Protein AF-A0A351NZY5-F1 (afdb_monomer_lite)

pLDDT: mean 89.0, std 8.91, range [54.69, 97.5]

Foldseek 3Di:
DQPDPVSPQAQPLWADDPDALCVVVVDPDDDDDAPPQVLSRQLRVQNVVVCNVCGVNRDGVVSSLVSLCVQQNDQLSVLCVVCVCSRHPDGLVRDDPVNLVVNLVSLVVQQVDPPVGDPSNNSVSVSSNVSSVVSVVVD

Secondary structure (DSSP, 8-state):
---STTTTT----S---S--GGGGGT-S-------S-HHHHHHHHHHHHHHHHHGGG--HHHHHHHHHHHHHHHHHHHHHHHHHHHHHTS-GGG--HHHHHHHHHHHHTTTS-TTTS-HHHHHHHHHHHHHHHHHHTT-

Structure (mmCIF, N/CA/C/O backbone):
data_AF-A0A351NZY5-F1
#
_entry.id   AF-A0A351NZY5-F1
#
loop_
_atom_site.group_PDB
_atom_site.id
_atom_site.type_symbol
_atom_site.label_atom_id
_atom_site.label_alt_id
_atom_site.label_comp_id
_atom_site.label_asym_id
_atom_site.label_entity_id
_atom_site.label_seq_id
_atom_site.pdbx_PDB_ins_code
_atom_site.Cartn_x
_atom_site.Cartn_y
_atom_site.Cartn_z
_atom_site.occupancy
_atom_site.B_iso_or_equiv
_atom_site.auth_seq_id
_atom_site.auth_comp_id
_atom_site.auth_asym_id
_atom_site.auth_atom_id
_atom_site.pdbx_PDB_model_num
ATOM 1 N N . MET A 1 1 ? 12.108 0.818 3.449 1.00 80.19 1 MET A N 1
ATOM 2 C CA . MET A 1 1 ? 12.778 1.026 4.749 1.00 80.19 1 MET A CA 1
ATOM 3 C C . MET A 1 1 ? 12.132 2.180 5.509 1.00 80.19 1 MET A C 1
ATOM 5 O O . MET A 1 1 ? 11.928 3.229 4.914 1.00 80.19 1 MET A O 1
ATOM 9 N N . ASN A 1 2 ? 11.785 1.997 6.786 1.00 80.06 2 ASN A N 1
ATOM 10 C CA . ASN A 1 2 ? 11.222 3.039 7.668 1.00 80.06 2 ASN A CA 1
ATOM 11 C C . ASN A 1 2 ? 11.674 2.904 9.143 1.00 80.06 2 ASN A C 1
ATOM 13 O O . ASN A 1 2 ? 10.998 3.361 10.060 1.00 80.06 2 ASN A O 1
ATOM 17 N N . ASP A 1 3 ? 12.810 2.254 9.366 1.00 72.56 3 ASP A N 1
ATOM 18 C CA . ASP A 1 3 ? 13.456 2.017 10.664 1.00 72.56 3 ASP A CA 1
ATOM 19 C C . ASP A 1 3 ? 14.315 3.205 11.144 1.00 72.56 3 ASP A C 1
ATOM 21 O O . ASP A 1 3 ? 14.456 3.421 12.348 1.00 72.56 3 ASP A O 1
ATOM 25 N N . SER A 1 4 ? 14.861 4.009 10.228 1.00 73.44 4 SER A N 1
ATOM 26 C CA . SER A 1 4 ? 15.684 5.173 10.568 1.00 73.44 4 SER A CA 1
ATOM 27 C C . SER A 1 4 ? 14.872 6.291 11.232 1.00 73.44 4 SER A C 1
ATOM 29 O O . SER A 1 4 ? 13.716 6.529 10.886 1.00 73.44 4 SER A O 1
ATOM 31 N N . VAL A 1 5 ? 15.498 7.046 12.143 1.00 70.06 5 VAL A N 1
ATOM 32 C CA . VAL A 1 5 ? 14.859 8.135 12.919 1.00 70.06 5 VAL A CA 1
ATOM 33 C C . VAL A 1 5 ? 14.141 9.166 12.032 1.00 70.06 5 VAL A C 1
ATOM 35 O O . VAL A 1 5 ? 13.133 9.739 12.430 1.00 70.06 5 VAL A O 1
ATOM 38 N N . TYR A 1 6 ? 14.621 9.380 10.805 1.00 65.69 6 TYR A N 1
ATOM 39 C CA . TYR A 1 6 ? 14.036 10.334 9.856 1.00 65.69 6 TYR A CA 1
ATOM 40 C C . TYR A 1 6 ? 12.830 9.788 9.079 1.00 65.69 6 TYR A C 1
ATOM 42 O O . TYR A 1 6 ? 12.044 10.575 8.546 1.00 65.69 6 TYR A O 1
ATOM 50 N N . LEU A 1 7 ? 12.703 8.462 8.987 1.00 71.69 7 LEU A N 1
ATOM 51 C CA . LEU A 1 7 ? 11.626 7.764 8.279 1.00 71.69 7 LEU A CA 1
ATOM 52 C C . LEU A 1 7 ? 10.588 7.165 9.237 1.00 71.69 7 LEU A C 1
ATOM 54 O O . LEU A 1 7 ? 9.495 6.800 8.799 1.00 71.69 7 LEU A O 1
ATOM 58 N N . GLN A 1 8 ? 10.911 7.095 10.531 1.00 72.25 8 GLN A N 1
ATOM 59 C CA . GLN A 1 8 ? 9.984 6.723 11.592 1.00 72.25 8 GLN A CA 1
ATOM 60 C C . GLN A 1 8 ? 8.741 7.624 11.565 1.00 72.25 8 GLN A C 1
ATOM 62 O O . GLN A 1 8 ? 8.817 8.836 11.355 1.00 72.25 8 GLN A O 1
ATOM 67 N N . GLY A 1 9 ? 7.572 7.010 11.748 1.00 77.94 9 GLY A N 1
ATOM 68 C CA . GLY A 1 9 ? 6.286 7.709 11.685 1.00 77.94 9 GLY A CA 1
ATOM 69 C C . GLY A 1 9 ? 5.742 7.948 10.277 1.00 77.94 9 GLY A C 1
ATOM 70 O O . GLY A 1 9 ? 4.720 8.612 10.153 1.00 77.94 9 GLY A O 1
ATOM 71 N N . LYS A 1 10 ? 6.370 7.399 9.229 1.00 87.31 10 LYS A N 1
ATOM 72 C CA . LYS A 1 10 ? 5.843 7.407 7.856 1.00 87.31 10 LYS A CA 1
ATOM 73 C C . LYS A 1 10 ? 5.719 5.994 7.301 1.00 87.31 10 LYS A C 1
ATOM 75 O O . LYS A 1 10 ? 6.606 5.159 7.502 1.00 87.31 10 LYS A O 1
ATOM 80 N N . LEU A 1 11 ? 4.649 5.743 6.552 1.00 90.12 11 LEU A N 1
ATOM 81 C CA . LEU A 1 11 ? 4.505 4.528 5.756 1.00 90.12 11 LEU A CA 1
ATOM 82 C C . LEU A 1 11 ? 4.961 4.821 4.325 1.00 90.12 11 LEU A C 1
ATOM 84 O O . LEU A 1 11 ? 4.417 5.671 3.622 1.00 90.12 11 LEU A O 1
ATOM 88 N N . GLN A 1 12 ? 5.991 4.102 3.898 1.00 89.31 12 GLN A N 1
ATOM 89 C CA . GLN A 1 12 ? 6.687 4.277 2.624 1.00 89.31 12 GLN A CA 1
ATOM 90 C C . GLN A 1 12 ? 5.978 3.484 1.503 1.00 89.31 12 GLN A C 1
ATOM 92 O O . GLN A 1 12 ? 6.570 2.621 0.852 1.00 89.31 12 GLN A O 1
ATOM 97 N N . ILE A 1 13 ? 4.679 3.747 1.313 1.00 91.75 13 ILE A N 1
ATOM 98 C CA . ILE A 1 13 ? 3.822 3.069 0.323 1.00 91.75 13 ILE A CA 1
ATOM 99 C C . ILE A 1 13 ? 3.886 3.819 -1.015 1.00 91.75 13 ILE A C 1
ATOM 101 O O . ILE A 1 13 ? 2.951 4.521 -1.378 1.00 91.75 13 ILE A O 1
ATOM 105 N N . TYR A 1 14 ? 5.001 3.744 -1.734 1.00 90.69 14 TYR A N 1
ATOM 106 C CA . TYR A 1 14 ? 5.185 4.406 -3.031 1.00 90.69 14 TYR A CA 1
ATOM 107 C C . TYR A 1 14 ? 5.916 3.492 -4.010 1.00 90.69 14 TYR A C 1
ATOM 109 O O . TYR A 1 14 ? 6.629 2.570 -3.618 1.00 90.69 14 TYR A O 1
ATOM 117 N N . SER A 1 15 ? 5.748 3.776 -5.299 1.00 92.00 15 SER A N 1
ATOM 118 C CA . SER A 1 15 ? 6.491 3.101 -6.361 1.00 92.00 15 SER A CA 1
ATOM 119 C C . SER A 1 15 ? 7.983 3.334 -6.221 1.00 92.00 15 SER A C 1
ATOM 121 O O . SER A 1 15 ? 8.410 4.464 -5.999 1.00 92.00 15 SER A O 1
ATOM 123 N N . LEU A 1 16 ? 8.791 2.307 -6.454 1.00 91.25 16 LEU A N 1
ATOM 124 C CA . LEU A 1 16 ? 10.232 2.489 -6.559 1.00 91.25 16 LEU A CA 1
ATOM 125 C C . LEU A 1 16 ? 10.555 3.408 -7.750 1.00 91.25 16 LEU A C 1
ATOM 127 O O . LEU A 1 16 ? 9.939 3.312 -8.813 1.00 91.25 16 LEU A O 1
ATOM 131 N N . THR A 1 17 ? 11.488 4.339 -7.548 1.00 87.19 17 THR A N 1
ATOM 132 C CA . THR A 1 17 ? 11.897 5.356 -8.531 1.00 87.19 17 THR A CA 1
ATOM 133 C C . THR A 1 17 ? 13.408 5.587 -8.492 1.00 87.19 17 THR A C 1
ATOM 135 O O . THR A 1 17 ? 14.106 5.107 -7.595 1.00 87.19 17 THR A O 1
ATOM 138 N N . GLY A 1 18 ? 13.927 6.331 -9.478 1.00 80.12 18 GLY A N 1
ATOM 139 C CA . GLY A 1 18 ? 15.341 6.715 -9.532 1.00 80.12 18 GLY A CA 1
ATOM 140 C C . GLY A 1 18 ? 16.280 5.535 -9.788 1.00 80.12 18 GLY A C 1
ATOM 141 O O . GLY A 1 18 ? 17.411 5.527 -9.300 1.00 80.12 18 GLY A O 1
ATOM 142 N N . ARG A 1 19 ? 15.793 4.503 -10.480 1.00 78.69 19 ARG A N 1
ATOM 143 C CA . ARG A 1 19 ? 16.545 3.310 -10.868 1.00 78.69 19 ARG A CA 1
ATOM 144 C C . ARG A 1 19 ? 16.262 3.045 -12.339 1.00 78.69 19 ARG A C 1
ATOM 146 O O . ARG A 1 19 ? 15.100 2.974 -12.722 1.00 78.69 19 ARG A O 1
ATOM 153 N N . SER A 1 20 ? 17.329 2.941 -13.119 1.00 84.81 20 SER A N 1
ATOM 154 C CA . SER A 1 20 ? 17.267 2.592 -14.535 1.00 84.81 20 SER A CA 1
ATOM 155 C C . SER A 1 20 ? 17.045 1.093 -14.681 1.00 84.81 20 SER A C 1
ATOM 157 O O . SER A 1 20 ? 17.651 0.309 -13.942 1.00 84.81 20 SER A O 1
ATOM 159 N N . TYR A 1 21 ? 16.207 0.683 -15.628 1.00 89.62 21 TYR A N 1
ATOM 160 C CA . TYR A 1 21 ? 16.016 -0.737 -15.934 1.00 89.62 21 TYR A CA 1
ATOM 161 C C . TYR A 1 21 ? 17.304 -1.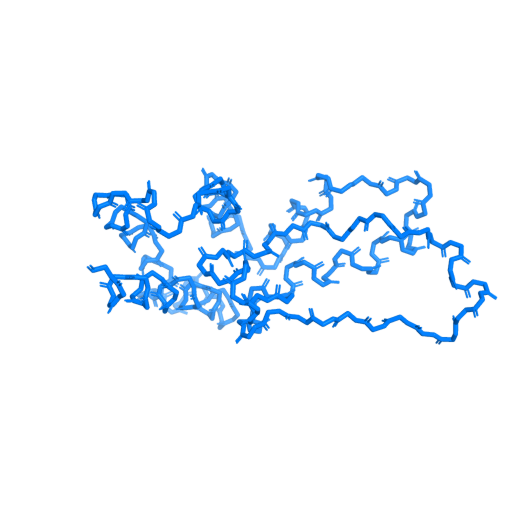359 -16.511 1.00 89.62 21 TYR A C 1
ATOM 163 O O . TYR A 1 21 ? 17.579 -2.542 -16.292 1.00 89.62 21 TYR A O 1
ATOM 171 N N . GLU A 1 22 ? 18.159 -0.535 -17.121 1.00 92.62 22 GLU A N 1
ATOM 172 C CA . GLU A 1 22 ? 19.484 -0.853 -17.665 1.00 92.62 22 GLU A CA 1
ATOM 173 C C . GLU A 1 22 ? 20.467 -1.355 -16.595 1.00 92.62 22 GLU A C 1
ATOM 175 O O . GLU A 1 22 ? 21.472 -1.978 -16.915 1.00 92.62 22 GLU A O 1
ATOM 180 N N . ILE A 1 23 ? 20.170 -1.176 -15.298 1.00 90.81 23 ILE A N 1
ATOM 181 C CA . ILE A 1 23 ? 20.951 -1.805 -14.215 1.00 90.81 23 ILE A CA 1
ATOM 182 C C . ILE A 1 23 ? 21.009 -3.332 -14.386 1.00 90.81 23 ILE A C 1
ATOM 184 O O . ILE A 1 23 ? 21.990 -3.950 -13.974 1.00 90.81 23 ILE A O 1
ATOM 188 N N . SER A 1 24 ? 19.993 -3.940 -15.006 1.00 90.56 24 SER A N 1
ATOM 189 C CA . SER A 1 24 ? 19.973 -5.378 -15.303 1.00 90.56 24 SER A CA 1
ATOM 190 C C . SER A 1 24 ? 21.119 -5.842 -16.216 1.00 90.56 24 SER A C 1
ATOM 192 O O . SER A 1 24 ? 21.488 -7.012 -16.159 1.00 90.56 24 SER A O 1
ATOM 194 N N . GLU A 1 25 ? 21.742 -4.943 -16.987 1.00 92.31 25 GLU A N 1
ATOM 195 C CA . GLU A 1 25 ? 22.924 -5.254 -17.806 1.00 92.31 25 GLU A CA 1
ATOM 196 C C . GLU A 1 25 ? 24.209 -5.372 -16.973 1.00 92.31 25 GLU A C 1
ATOM 198 O O . GLU A 1 25 ? 25.160 -6.044 -17.371 1.00 92.31 25 GLU A O 1
ATOM 203 N N . TYR A 1 26 ? 24.241 -4.729 -15.803 1.00 92.75 26 TYR A N 1
ATOM 204 C CA . TYR A 1 26 ? 25.441 -4.582 -14.974 1.00 92.75 26 TYR A CA 1
ATOM 205 C C . TYR A 1 26 ? 25.352 -5.303 -13.626 1.00 92.75 26 TYR A C 1
ATOM 207 O O . TYR A 1 26 ? 26.348 -5.386 -12.906 1.00 92.75 26 TYR A O 1
ATOM 215 N N . ALA A 1 27 ? 24.177 -5.812 -13.259 1.00 90.50 27 ALA A N 1
ATOM 216 C CA . ALA A 1 27 ? 23.940 -6.466 -11.982 1.00 90.50 27 ALA A CA 1
ATOM 217 C C . ALA A 1 27 ? 23.176 -7.778 -12.162 1.00 90.50 27 ALA A C 1
ATOM 219 O O . ALA A 1 27 ? 22.114 -7.824 -12.774 1.00 90.50 27 ALA A O 1
ATOM 220 N N 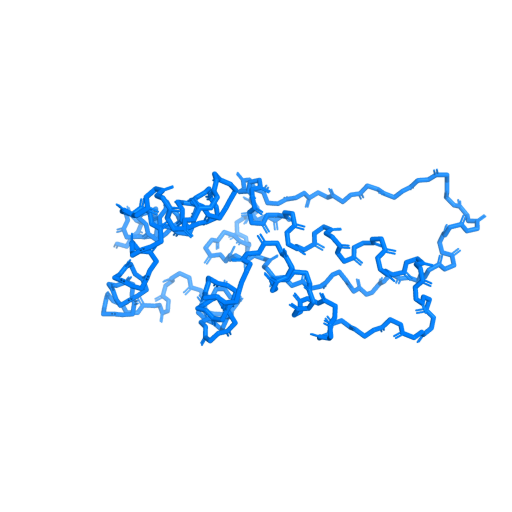. SER A 1 28 ? 23.672 -8.842 -11.531 1.00 88.88 28 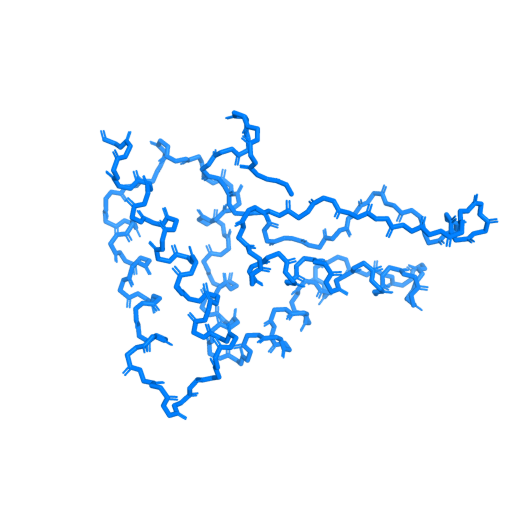SER A N 1
ATOM 221 C CA . SER A 1 28 ? 23.010 -10.154 -11.521 1.00 88.88 28 SER A CA 1
ATOM 222 C C . SER A 1 28 ? 21.758 -10.208 -10.634 1.00 88.88 28 SER A C 1
ATOM 224 O O . SER A 1 28 ? 21.071 -11.225 -10.605 1.00 88.88 28 SER A O 1
ATOM 226 N N . GLY A 1 29 ? 21.463 -9.142 -9.884 1.00 87.88 29 GLY A N 1
ATOM 227 C CA . GLY A 1 29 ? 20.280 -9.051 -9.038 1.00 87.88 29 GLY A CA 1
ATOM 228 C C . GLY A 1 29 ? 20.128 -7.682 -8.381 1.00 87.88 29 GLY A C 1
ATOM 229 O O . GLY A 1 29 ? 21.100 -6.949 -8.200 1.00 87.88 29 GLY A O 1
ATOM 230 N N . HIS A 1 30 ? 18.893 -7.353 -8.000 1.00 89.06 30 HIS A N 1
ATOM 231 C CA . HIS A 1 30 ? 18.553 -6.117 -7.301 1.00 89.06 30 HIS A CA 1
ATOM 232 C C . HIS A 1 30 ? 17.713 -6.443 -6.067 1.00 89.06 30 HIS A C 1
ATOM 234 O O . HIS A 1 30 ? 16.596 -6.943 -6.171 1.00 89.06 30 HIS A O 1
ATOM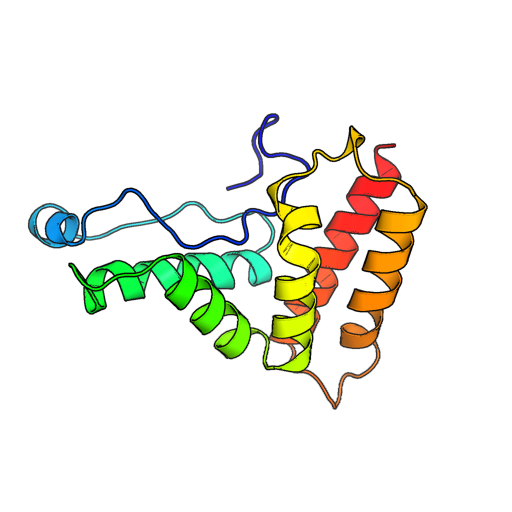 240 N N . ALA A 1 31 ? 18.270 -6.157 -4.892 1.00 89.62 31 ALA A N 1
ATOM 241 C CA . ALA A 1 31 ? 17.587 -6.294 -3.614 1.00 89.62 31 ALA A CA 1
ATOM 242 C C . ALA A 1 31 ? 17.178 -4.920 -3.071 1.00 89.62 31 ALA A C 1
ATOM 244 O O . ALA A 1 31 ? 17.916 -3.941 -3.191 1.00 89.62 31 ALA A O 1
ATOM 245 N N . VAL A 1 32 ? 16.009 -4.861 -2.436 1.00 89.94 32 VAL A N 1
ATOM 246 C CA . VAL A 1 32 ? 15.452 -3.646 -1.830 1.00 89.94 32 VAL A CA 1
ATOM 247 C C . VAL A 1 32 ? 15.210 -3.907 -0.349 1.00 89.94 32 VAL A C 1
ATOM 249 O O . VAL A 1 32 ? 14.682 -4.953 0.011 1.00 89.94 32 VAL A O 1
ATOM 252 N N . ASN A 1 33 ? 15.571 -2.950 0.510 1.00 90.06 33 ASN A N 1
ATOM 253 C CA . ASN A 1 33 ? 15.305 -3.039 1.945 1.00 90.06 33 ASN A CA 1
ATOM 254 C C . ASN A 1 33 ? 13.843 -2.624 2.263 1.00 90.06 33 ASN A C 1
ATOM 256 O O . ASN A 1 33 ? 13.506 -1.434 2.115 1.00 90.06 33 ASN A O 1
ATOM 260 N N . PRO A 1 34 ? 12.962 -3.557 2.682 1.00 92.06 34 PRO A N 1
ATOM 261 C CA . PRO A 1 34 ? 11.548 -3.275 2.939 1.00 92.06 34 PRO A CA 1
ATOM 262 C C . PRO A 1 34 ? 11.329 -2.405 4.189 1.00 92.06 34 PRO A C 1
ATOM 264 O O . PRO A 1 34 ? 12.266 -1.939 4.836 1.00 92.06 34 PRO A O 1
ATOM 267 N N . MET A 1 35 ? 10.073 -2.080 4.495 1.00 92.50 35 MET A N 1
ATOM 268 C CA . MET A 1 35 ? 9.691 -1.603 5.832 1.00 92.50 35 MET A CA 1
ATOM 269 C C . MET A 1 35 ? 9.694 -2.783 6.817 1.00 92.50 35 MET A C 1
ATOM 271 O O . MET A 1 35 ? 9.636 -3.936 6.401 1.00 92.50 35 MET A O 1
ATOM 275 N N . PHE A 1 36 ? 9.654 -2.509 8.123 1.00 90.25 36 PHE A N 1
ATOM 276 C CA . PHE A 1 36 ? 9.403 -3.554 9.137 1.00 90.25 36 PHE A CA 1
ATOM 277 C C . PHE A 1 36 ? 7.941 -4.061 9.141 1.00 90.25 36 PHE A C 1
ATOM 279 O O . PHE A 1 36 ? 7.557 -4.862 9.986 1.00 90.25 36 PHE A O 1
ATOM 286 N N . LEU A 1 37 ? 7.129 -3.566 8.203 1.00 93.19 37 LEU A N 1
ATOM 287 C CA . LEU A 1 37 ? 5.730 -3.905 7.963 1.00 93.19 37 LEU A CA 1
ATOM 288 C C . LEU A 1 37 ? 5.680 -4.743 6.670 1.00 93.19 37 LEU A C 1
ATOM 290 O O . LEU A 1 37 ? 5.728 -4.162 5.575 1.00 93.19 37 LEU A O 1
ATOM 294 N N . PRO A 1 38 ? 5.745 -6.086 6.760 1.00 94.75 38 PRO A N 1
ATOM 295 C CA . PRO A 1 38 ? 5.970 -6.949 5.603 1.00 94.75 38 PRO A CA 1
ATOM 296 C C . PRO A 1 38 ? 4.847 -6.881 4.565 1.00 94.75 38 PRO A C 1
ATOM 298 O O . PRO A 1 38 ? 5.147 -6.766 3.376 1.00 94.75 38 PRO A O 1
ATOM 301 N N . ASN A 1 39 ? 3.577 -6.883 4.974 1.00 96.62 39 ASN A N 1
ATOM 302 C CA . ASN A 1 39 ? 2.456 -6.854 4.030 1.00 96.62 39 ASN A CA 1
ATOM 303 C C . ASN A 1 39 ? 2.403 -5.516 3.282 1.00 96.62 39 ASN A C 1
ATOM 305 O O . ASN A 1 39 ? 2.313 -5.484 2.059 1.00 96.62 39 ASN A O 1
ATOM 309 N N . LEU A 1 40 ? 2.556 -4.394 3.984 1.00 95.75 40 LEU A N 1
ATOM 310 C CA . LEU A 1 40 ? 2.625 -3.071 3.361 1.00 95.75 40 LEU A CA 1
ATOM 311 C C . LEU A 1 40 ? 3.839 -2.917 2.441 1.00 95.75 40 LEU A C 1
ATOM 313 O O . LEU A 1 40 ? 3.759 -2.228 1.425 1.00 95.75 40 LEU A O 1
ATOM 317 N N . SER A 1 41 ? 4.961 -3.562 2.767 1.00 95.88 41 SER A N 1
ATOM 318 C CA . SER A 1 41 ? 6.164 -3.515 1.929 1.00 95.88 41 SER A CA 1
ATOM 319 C C . SER A 1 41 ? 5.948 -4.154 0.564 1.00 95.88 41 SER A C 1
ATOM 321 O O . SER A 1 41 ? 6.496 -3.661 -0.422 1.00 95.88 41 SER A O 1
ATOM 323 N N . MET A 1 42 ? 5.132 -5.207 0.485 1.00 95.81 42 MET A N 1
ATOM 324 C CA . MET A 1 42 ? 4.852 -5.907 -0.771 1.00 95.81 42 MET A CA 1
ATOM 325 C C . MET A 1 42 ? 4.224 -4.996 -1.829 1.00 95.81 42 MET A C 1
ATOM 327 O O . MET A 1 42 ? 4.519 -5.156 -3.011 1.00 95.81 42 MET A O 1
ATOM 331 N N . ILE A 1 43 ? 3.439 -3.994 -1.420 1.00 95.31 43 ILE A N 1
ATOM 332 C CA . ILE A 1 43 ? 2.825 -3.019 -2.336 1.00 95.31 43 ILE A CA 1
ATOM 333 C C . ILE A 1 43 ? 3.903 -2.253 -3.113 1.00 95.31 43 ILE A C 1
ATOM 335 O O . ILE A 1 43 ? 3.853 -2.177 -4.341 1.00 95.31 43 ILE A O 1
ATOM 339 N N . SER A 1 44 ? 4.904 -1.724 -2.407 1.00 94.25 44 SER A N 1
ATOM 340 C CA . SER A 1 44 ? 6.021 -1.002 -3.023 1.00 94.25 44 SER A CA 1
ATOM 341 C C . SER A 1 44 ? 6.958 -1.958 -3.769 1.00 94.25 44 SER A C 1
ATOM 343 O O . SER A 1 44 ? 7.402 -1.651 -4.875 1.00 94.25 44 SER A O 1
ATOM 345 N N . LEU A 1 45 ? 7.239 -3.138 -3.205 1.00 94.25 45 LEU A N 1
ATOM 346 C CA . LEU A 1 45 ? 8.139 -4.129 -3.808 1.00 94.25 45 LEU A CA 1
ATOM 347 C C . LEU A 1 45 ? 7.611 -4.699 -5.127 1.00 94.25 45 LEU A C 1
ATOM 349 O O . LEU A 1 45 ? 8.410 -4.950 -6.024 1.00 94.25 45 LEU A O 1
ATOM 353 N N . ALA A 1 46 ? 6.294 -4.846 -5.285 1.00 93.75 46 ALA A N 1
ATOM 354 C CA . ALA A 1 46 ? 5.693 -5.298 -6.541 1.00 93.75 46 ALA A CA 1
ATOM 355 C C . ALA A 1 46 ? 6.085 -4.403 -7.732 1.00 93.75 46 ALA A C 1
ATOM 357 O O . ALA A 1 46 ? 6.255 -4.890 -8.847 1.00 93.75 46 ALA A O 1
ATOM 358 N N . THR A 1 47 ? 6.334 -3.114 -7.476 1.00 94.81 47 THR A N 1
ATOM 359 C CA . THR A 1 47 ? 6.742 -2.152 -8.511 1.00 94.81 47 THR A CA 1
ATOM 360 C C . THR A 1 47 ? 8.191 -2.330 -8.972 1.00 94.81 47 THR A C 1
ATOM 362 O O . THR A 1 47 ? 8.559 -1.808 -10.019 1.00 94.81 47 THR A O 1
ATOM 365 N N . LEU A 1 48 ? 9.018 -3.092 -8.239 1.00 92.81 48 LEU A N 1
ATOM 366 C CA . LEU A 1 48 ? 10.396 -3.386 -8.646 1.00 92.81 48 LEU A CA 1
ATOM 367 C C . LEU A 1 48 ? 10.429 -4.169 -9.955 1.00 92.81 48 LEU A C 1
ATOM 369 O O . LEU A 1 48 ? 11.194 -3.836 -10.852 1.00 92.81 48 LEU A O 1
ATOM 373 N N . ASN A 1 49 ? 9.598 -5.207 -10.054 1.00 90.25 49 ASN A N 1
ATOM 374 C CA . ASN A 1 49 ? 9.524 -6.022 -11.258 1.00 90.25 49 ASN A CA 1
ATOM 375 C C . ASN A 1 49 ? 8.994 -5.202 -12.442 1.00 90.25 49 ASN A C 1
ATOM 377 O O . ASN A 1 49 ? 9.517 -5.306 -13.546 1.00 90.25 49 ASN A O 1
ATOM 381 N N . ASP A 1 50 ? 8.014 -4.331 -12.188 1.00 93.00 50 ASP A N 1
ATOM 382 C CA . ASP A 1 50 ? 7.446 -3.455 -13.213 1.00 93.00 50 ASP A CA 1
ATOM 383 C C . ASP A 1 50 ? 8.496 -2.501 -13.822 1.00 93.00 50 ASP A C 1
ATOM 385 O O . ASP A 1 50 ? 8.428 -2.229 -15.015 1.00 93.00 50 ASP A O 1
ATOM 389 N N . ILE A 1 51 ? 9.501 -2.039 -13.059 1.00 92.88 51 ILE A N 1
ATOM 390 C CA . ILE A 1 51 ? 10.607 -1.223 -13.609 1.00 92.88 51 ILE A CA 1
ATOM 391 C C . ILE A 1 51 ? 11.335 -1.976 -14.727 1.00 92.88 51 ILE A C 1
ATOM 393 O O . ILE A 1 51 ? 11.623 -1.401 -15.773 1.00 92.88 51 ILE A O 1
ATOM 397 N N . TYR A 1 52 ? 11.631 -3.257 -14.513 1.00 91.81 52 TYR A N 1
ATOM 398 C CA . TYR A 1 52 ? 12.375 -4.067 -15.476 1.00 91.81 52 TYR A CA 1
ATOM 399 C C . TYR A 1 52 ? 11.520 -4.520 -16.656 1.00 91.81 52 TYR A C 1
ATOM 401 O O . TYR A 1 52 ? 12.023 -4.597 -17.772 1.00 91.81 52 TYR A O 1
ATOM 409 N N . CYS A 1 53 ? 10.242 -4.819 -16.419 1.00 91.62 53 CYS A N 1
ATOM 410 C CA . CYS A 1 53 ? 9.335 -5.254 -17.477 1.00 91.62 53 CYS A CA 1
ATOM 411 C C . CYS A 1 53 ? 8.924 -4.109 -18.409 1.00 91.62 53 CYS A C 1
ATOM 413 O O . CYS A 1 53 ? 8.872 -4.311 -19.620 1.00 91.62 53 CYS A O 1
ATOM 415 N N . ASP A 1 54 ? 8.641 -2.925 -17.862 1.00 93.25 54 ASP A N 1
ATOM 416 C CA . ASP A 1 54 ? 8.104 -1.808 -18.646 1.00 93.25 54 ASP A CA 1
ATOM 417 C C . ASP A 1 54 ? 9.204 -0.870 -19.169 1.00 93.25 54 ASP A C 1
ATOM 419 O O . ASP A 1 54 ? 8.966 -0.124 -20.123 1.00 93.25 54 ASP A O 1
ATOM 423 N N . GLY A 1 55 ? 10.403 -0.912 -18.576 1.00 92.19 55 GLY A N 1
ATOM 424 C CA . GLY A 1 55 ? 11.570 -0.142 -19.003 1.00 92.19 55 GLY A CA 1
ATOM 425 C C . GLY A 1 55 ? 11.272 1.354 -19.111 1.00 92.19 55 GLY A C 1
ATOM 426 O O . GLY A 1 55 ? 10.787 1.975 -18.164 1.00 92.19 55 GLY A O 1
ATOM 427 N N . GLU A 1 56 ? 11.504 1.933 -20.290 1.00 91.88 56 GLU A N 1
ATOM 428 C CA . GLU A 1 56 ? 11.208 3.345 -20.582 1.00 91.88 56 GLU A CA 1
ATOM 429 C C . GLU A 1 56 ? 9.727 3.727 -20.390 1.00 91.88 56 GLU A C 1
ATOM 431 O O . GLU A 1 56 ? 9.412 4.894 -20.162 1.00 91.88 56 GLU A O 1
ATOM 436 N N . ASN A 1 57 ? 8.805 2.760 -20.437 1.00 93.12 57 ASN A N 1
ATOM 437 C CA . ASN A 1 57 ? 7.371 2.997 -20.250 1.00 93.12 57 ASN A CA 1
ATOM 438 C C . ASN A 1 57 ? 6.939 2.976 -18.775 1.00 93.12 57 ASN A C 1
ATOM 440 O O . ASN A 1 57 ? 5.755 3.180 -18.471 1.00 93.12 57 ASN A O 1
ATOM 444 N N . TYR A 1 58 ? 7.864 2.727 -17.843 1.00 94.56 58 TYR A N 1
ATOM 445 C CA . TYR A 1 58 ? 7.546 2.656 -16.426 1.00 94.56 58 TYR A CA 1
ATOM 446 C C . TYR A 1 58 ? 7.036 4.004 -15.897 1.00 94.56 58 TYR A C 1
ATOM 448 O O . TYR A 1 58 ? 7.753 5.000 -15.804 1.00 94.56 58 TYR A O 1
ATOM 456 N N . SER A 1 59 ? 5.769 4.016 -15.479 1.00 94.31 59 SER A N 1
ATOM 457 C CA . SER A 1 59 ? 5.147 5.154 -14.799 1.00 94.31 59 SER A CA 1
ATOM 458 C C . SER A 1 59 ? 4.958 4.848 -13.308 1.00 94.31 59 SER A C 1
ATOM 460 O O . SER A 1 59 ? 4.131 3.990 -12.981 1.00 94.31 59 SER A O 1
ATOM 462 N N . PRO A 1 60 ? 5.643 5.557 -12.388 1.00 93.06 60 PRO A N 1
ATOM 463 C CA . PRO A 1 60 ? 5.532 5.300 -10.952 1.00 93.06 60 PRO A CA 1
ATOM 464 C C . PRO A 1 60 ? 4.093 5.413 -10.432 1.00 93.06 60 PRO A C 1
ATOM 466 O O . PRO A 1 60 ? 3.595 4.531 -9.745 1.00 93.06 60 PRO A O 1
ATOM 469 N N . MET A 1 61 ? 3.372 6.476 -10.798 1.00 92.50 61 MET A N 1
ATOM 470 C CA . MET A 1 61 ? 2.003 6.680 -10.306 1.00 92.50 61 MET A CA 1
ATOM 471 C C . MET A 1 61 ? 1.036 5.594 -10.786 1.00 92.50 61 MET A C 1
ATOM 473 O O . MET A 1 61 ? 0.154 5.174 -10.038 1.00 92.50 61 MET A O 1
ATOM 477 N N . ARG A 1 62 ? 1.199 5.122 -12.026 1.00 95.25 62 ARG A N 1
ATOM 478 C CA . ARG A 1 62 ? 0.374 4.039 -12.568 1.00 95.25 62 ARG A CA 1
ATOM 479 C C . ARG A 1 62 ? 0.667 2.721 -11.856 1.00 95.25 62 ARG A C 1
ATOM 481 O O . ARG A 1 62 ? -0.268 2.006 -11.502 1.00 95.25 62 ARG A O 1
ATOM 488 N N . HIS A 1 63 ? 1.943 2.416 -11.634 1.00 95.56 63 HIS A N 1
ATOM 489 C CA . HIS A 1 63 ? 2.364 1.138 -11.071 1.00 95.56 63 HIS A CA 1
ATOM 490 C C . HIS A 1 63 ? 2.062 1.007 -9.586 1.00 95.56 63 HIS A C 1
ATOM 492 O O . HIS A 1 63 ? 1.579 -0.044 -9.176 1.00 95.56 63 HIS A O 1
ATOM 498 N N . ILE A 1 64 ? 2.209 2.069 -8.789 1.00 95.25 64 ILE A N 1
ATOM 499 C CA . ILE A 1 64 ? 1.799 1.988 -7.384 1.00 95.25 64 ILE A CA 1
ATOM 500 C C . ILE A 1 64 ? 0.294 1.751 -7.255 1.00 95.25 64 ILE A C 1
ATOM 502 O O . ILE A 1 64 ? -0.120 0.923 -6.449 1.00 95.25 64 ILE A O 1
ATOM 506 N N . LYS A 1 65 ? -0.528 2.402 -8.092 1.00 95.94 65 LYS A N 1
ATOM 507 C CA . LYS A 1 65 ? -1.977 2.165 -8.110 1.00 95.94 65 LYS A CA 1
ATOM 508 C C . LYS A 1 65 ? -2.296 0.741 -8.549 1.00 95.94 65 LYS A C 1
ATOM 510 O O . LYS A 1 65 ? -3.045 0.061 -7.857 1.00 95.94 65 LYS A O 1
ATOM 515 N N . LYS A 1 66 ? -1.693 0.259 -9.640 1.00 96.19 66 LYS A N 1
ATOM 516 C CA . LYS A 1 66 ? -1.828 -1.135 -10.099 1.00 96.19 66 LYS A CA 1
ATOM 517 C C . LYS A 1 66 ? -1.526 -2.121 -8.966 1.00 96.19 66 LYS A C 1
ATOM 519 O O . LYS A 1 66 ? -2.368 -2.964 -8.672 1.00 96.19 66 LYS A O 1
ATOM 524 N N . SER A 1 67 ? -0.376 -1.989 -8.305 1.00 95.94 67 SER A N 1
ATOM 525 C CA . SER A 1 67 ? 0.027 -2.865 -7.198 1.00 95.94 67 SER A CA 1
ATOM 526 C C . SER A 1 67 ? -0.926 -2.770 -6.014 1.00 95.94 67 SER A C 1
ATOM 528 O O . SER A 1 67 ? -1.318 -3.791 -5.456 1.00 95.94 67 SER A O 1
ATOM 530 N N . LEU A 1 68 ? -1.354 -1.557 -5.663 1.00 96.06 68 LEU A N 1
ATOM 531 C CA . LEU A 1 68 ? -2.280 -1.323 -4.564 1.00 96.06 68 LEU A CA 1
ATOM 532 C C . LEU A 1 68 ? -3.628 -2.014 -4.799 1.00 96.06 68 LEU A C 1
ATOM 534 O O . LEU A 1 68 ? -4.078 -2.780 -3.953 1.00 96.06 68 LEU A O 1
ATOM 538 N N . PHE A 1 69 ? -4.250 -1.800 -5.957 1.00 97.38 69 PHE A N 1
ATOM 539 C CA . PHE A 1 69 ? -5.537 -2.419 -6.284 1.00 97.38 69 PHE A CA 1
ATOM 540 C C . PHE A 1 69 ? -5.418 -3.929 -6.514 1.00 97.38 69 PHE A C 1
ATOM 542 O O . PHE A 1 69 ? -6.291 -4.679 -6.090 1.00 97.38 69 PHE A O 1
ATOM 549 N N . SER A 1 70 ? -4.320 -4.401 -7.109 1.00 96.38 70 SER A N 1
ATOM 550 C CA . SER A 1 70 ? -4.108 -5.832 -7.343 1.00 96.38 70 SER A CA 1
ATOM 551 C C . SER A 1 70 ? -3.886 -6.621 -6.052 1.00 96.38 70 SER A C 1
ATOM 553 O O . SER A 1 70 ? -4.353 -7.752 -5.955 1.00 96.38 70 SER A O 1
ATOM 555 N N . LEU A 1 71 ? -3.149 -6.068 -5.086 1.00 96.31 71 LEU A N 1
ATOM 556 C CA . LEU A 1 71 ? -2.794 -6.775 -3.851 1.00 96.31 71 LEU A CA 1
ATOM 557 C C . LEU A 1 71 ? -3.828 -6.557 -2.745 1.00 96.31 71 LEU A C 1
ATOM 559 O O . LEU A 1 71 ? -4.123 -7.471 -1.977 1.00 96.31 71 LEU A O 1
ATOM 563 N N . CYS A 1 72 ? -4.389 -5.352 -2.650 1.00 96.56 72 CYS A N 1
ATOM 564 C CA . CYS A 1 72 ? -5.347 -5.005 -1.605 1.00 96.56 72 CYS A CA 1
ATOM 565 C C . CYS A 1 72 ? -6.803 -5.135 -2.065 1.00 96.56 72 CYS A C 1
ATOM 567 O O . CYS A 1 72 ? -7.703 -5.025 -1.236 1.00 96.56 72 CYS A O 1
ATOM 569 N N . GLY A 1 73 ? -7.073 -5.391 -3.345 1.00 96.31 73 GLY A N 1
ATOM 570 C CA . GLY A 1 73 ? -8.424 -5.367 -3.906 1.00 96.31 73 GLY A CA 1
ATOM 571 C C . GLY A 1 73 ? -9.038 -3.963 -3.917 1.00 96.31 73 GLY A C 1
ATOM 572 O O . GLY A 1 73 ? -8.495 -3.011 -3.353 1.00 96.31 73 GLY A O 1
ATOM 573 N N . ASP A 1 74 ? -10.213 -3.836 -4.532 1.00 96.25 74 ASP A N 1
ATOM 574 C CA . ASP A 1 74 ? -10.811 -2.526 -4.821 1.00 96.25 74 ASP A CA 1
ATOM 575 C C . ASP A 1 74 ? -11.107 -1.696 -3.569 1.00 96.25 74 ASP A C 1
ATOM 577 O O . ASP A 1 74 ? -10.776 -0.512 -3.511 1.00 96.25 74 ASP A O 1
ATOM 581 N N . LYS A 1 75 ? -11.708 -2.309 -2.542 1.00 96.19 75 LYS A N 1
ATOM 582 C CA . LYS A 1 75 ? -12.164 -1.583 -1.346 1.00 96.19 75 LYS A CA 1
ATOM 583 C C . LYS A 1 75 ? -11.003 -1.094 -0.479 1.00 96.19 75 LYS A C 1
ATOM 585 O O . LYS A 1 75 ? -10.933 0.094 -0.171 1.00 96.19 75 LYS A O 1
ATOM 590 N N . LEU A 1 76 ? -10.100 -1.996 -0.084 1.00 97.19 76 LEU A N 1
ATOM 591 C CA . LEU A 1 76 ? -8.956 -1.636 0.759 1.00 97.19 76 LEU A CA 1
ATOM 592 C C . LEU A 1 76 ? -7.941 -0.809 -0.035 1.00 97.19 76 LEU A C 1
ATOM 594 O O . LEU A 1 76 ? -7.438 0.184 0.484 1.00 97.19 76 LEU A O 1
ATOM 598 N N . GLY A 1 77 ? -7.698 -1.155 -1.303 1.00 97.50 77 GLY A N 1
ATOM 599 C CA . GLY A 1 77 ? -6.836 -0.371 -2.184 1.00 97.50 77 GLY A CA 1
ATOM 600 C C . GLY A 1 77 ? -7.322 1.070 -2.319 1.00 97.50 77 GLY A C 1
ATOM 601 O O . GLY A 1 77 ? -6.543 1.999 -2.115 1.00 97.50 77 GLY A O 1
ATOM 602 N N . LYS A 1 78 ? -8.627 1.280 -2.538 1.00 97.50 78 LYS A N 1
ATOM 603 C CA . LYS A 1 78 ? -9.211 2.626 -2.565 1.00 97.50 78 LYS A CA 1
ATOM 604 C C . LYS A 1 78 ? -9.081 3.352 -1.226 1.00 97.50 78 LYS A C 1
ATOM 606 O O . LYS A 1 78 ? -8.714 4.521 -1.216 1.00 97.50 78 LYS A O 1
ATOM 611 N N . ALA A 1 79 ? -9.339 2.676 -0.106 1.00 97.19 79 ALA A N 1
ATOM 612 C CA . ALA A 1 79 ? -9.189 3.280 1.218 1.00 97.19 79 ALA A CA 1
ATOM 613 C C . ALA A 1 79 ? -7.748 3.750 1.485 1.00 97.19 79 ALA A C 1
ATOM 615 O O . ALA A 1 79 ? -7.550 4.804 2.089 1.00 97.19 79 ALA A O 1
ATOM 616 N N . ILE A 1 80 ? -6.746 3.003 1.013 1.00 96.81 80 ILE A N 1
ATOM 617 C CA . ILE A 1 80 ? -5.336 3.396 1.104 1.00 96.81 80 ILE A CA 1
ATOM 618 C C . ILE A 1 80 ? -5.026 4.562 0.154 1.00 96.81 80 ILE A C 1
ATOM 620 O O . ILE A 1 80 ? -4.406 5.523 0.600 1.00 96.81 80 ILE A O 1
ATOM 624 N N . ASP A 1 81 ? -5.471 4.520 -1.110 1.00 96.12 81 ASP A N 1
ATOM 625 C CA . ASP A 1 81 ? -5.238 5.590 -2.104 1.00 96.12 81 ASP A CA 1
ATOM 626 C C . ASP A 1 81 ? -5.832 6.926 -1.630 1.00 96.12 81 ASP A C 1
ATOM 628 O O . ASP A 1 81 ? -5.142 7.944 -1.610 1.00 96.12 81 ASP A O 1
ATOM 632 N N . ASP A 1 82 ? -7.076 6.908 -1.142 1.00 96.06 82 ASP A N 1
ATOM 633 C CA . ASP A 1 82 ? -7.779 8.097 -0.641 1.00 96.06 82 ASP A CA 1
ATOM 634 C C . ASP A 1 82 ? -7.079 8.720 0.587 1.00 96.06 82 ASP A C 1
ATOM 636 O O . ASP A 1 82 ? -7.213 9.918 0.842 1.00 96.06 82 ASP A O 1
ATOM 640 N N . ASN A 1 83 ? -6.306 7.930 1.343 1.00 94.19 83 ASN A N 1
ATOM 641 C CA . ASN A 1 83 ? -5.627 8.356 2.572 1.00 94.19 83 ASN A CA 1
ATOM 642 C C . ASN A 1 83 ? -4.097 8.423 2.451 1.00 94.19 83 ASN A C 1
ATOM 644 O O . ASN A 1 83 ? -3.414 8.678 3.445 1.00 94.19 83 ASN A O 1
ATOM 648 N N . ILE A 1 84 ? -3.543 8.246 1.250 1.00 91.50 84 ILE A N 1
ATOM 649 C CA . ILE A 1 84 ? -2.101 8.067 1.034 1.00 91.50 84 ILE A CA 1
ATOM 650 C C . ILE A 1 84 ? -1.254 9.246 1.544 1.00 91.50 84 ILE A C 1
ATOM 652 O O . ILE A 1 84 ? -0.139 9.073 2.041 1.00 91.50 84 ILE A O 1
ATOM 656 N N . SER A 1 85 ? -1.804 10.461 1.500 1.00 89.06 85 SER A N 1
ATOM 657 C CA . SER A 1 85 ? -1.146 11.678 1.988 1.00 89.06 85 SER A CA 1
ATOM 658 C C . SER A 1 85 ? -0.930 11.672 3.506 1.00 89.06 85 SER A C 1
ATOM 660 O O . SER A 1 85 ? 0.100 12.165 3.977 1.00 89.06 85 SER A O 1
ATOM 662 N N . ASN A 1 86 ? -1.843 11.062 4.272 1.00 89.19 86 ASN A N 1
ATOM 663 C CA . ASN A 1 86 ? -1.703 10.892 5.722 1.00 89.19 86 ASN A CA 1
ATOM 664 C C . ASN A 1 86 ? -0.588 9.898 6.083 1.00 89.19 86 ASN A C 1
ATOM 666 O O . ASN A 1 86 ? -0.068 9.942 7.192 1.00 89.19 86 ASN A O 1
ATOM 670 N N . PHE A 1 87 ? -0.202 9.030 5.147 1.00 88.75 87 PHE A N 1
ATOM 671 C CA . PHE A 1 87 ? 0.816 8.002 5.346 1.00 88.75 87 PHE A CA 1
ATOM 672 C C . PHE A 1 87 ? 2.228 8.455 4.958 1.00 88.75 87 PHE A C 1
ATOM 674 O O . PHE A 1 87 ? 3.198 8.086 5.622 1.00 88.75 87 PHE A O 1
ATOM 681 N N . GLN A 1 88 ? 2.353 9.252 3.893 1.00 83.69 88 GLN A N 1
ATOM 682 C CA . GLN A 1 88 ? 3.650 9.603 3.300 1.00 83.69 88 GLN A CA 1
ATOM 683 C C . GLN A 1 88 ? 4.157 11.003 3.683 1.00 83.69 88 GLN A C 1
ATOM 685 O O . GLN A 1 88 ? 5.364 11.228 3.848 1.00 83.69 88 GLN A O 1
ATOM 690 N N . ILE A 1 89 ? 3.252 11.980 3.780 1.00 69.50 89 ILE A N 1
ATOM 691 C CA . ILE A 1 89 ? 3.635 13.397 3.840 1.00 69.50 89 ILE A CA 1
ATOM 692 C C . ILE A 1 89 ? 3.742 13.853 5.289 1.00 69.50 89 ILE A C 1
ATOM 694 O O . ILE A 1 89 ? 4.807 14.328 5.699 1.00 69.50 89 ILE A O 1
ATOM 698 N N . LYS A 1 90 ? 2.663 13.676 6.056 1.00 64.69 90 LYS A N 1
ATOM 699 C CA . LYS A 1 90 ? 2.572 14.149 7.438 1.00 64.69 90 LYS A CA 1
ATOM 700 C C . LYS A 1 90 ? 3.579 13.417 8.314 1.00 64.69 90 LYS A C 1
ATOM 702 O O . LYS A 1 90 ? 3.694 12.192 8.249 1.00 64.69 90 LYS A O 1
ATOM 707 N N . ARG A 1 91 ? 4.340 14.163 9.117 1.00 65.94 91 ARG A N 1
ATOM 708 C CA . ARG A 1 91 ? 5.065 13.539 10.222 1.00 65.94 91 ARG A CA 1
ATOM 709 C C . ARG A 1 91 ? 4.062 13.148 11.291 1.00 65.94 91 ARG A C 1
ATOM 711 O O . ARG A 1 91 ? 2.968 13.702 11.381 1.00 65.94 91 ARG A O 1
ATOM 718 N N . PHE A 1 92 ? 4.479 12.206 12.123 1.00 65.31 92 PHE A N 1
ATOM 719 C CA . PHE A 1 92 ? 3.720 11.784 13.287 1.00 65.31 92 PHE A CA 1
ATOM 720 C C . PHE A 1 92 ? 3.198 12.962 14.128 1.00 65.31 92 PHE A C 1
ATOM 722 O O . PHE A 1 92 ? 2.008 13.014 14.418 1.00 65.31 92 PHE A O 1
ATOM 729 N N . SER A 1 93 ? 4.062 13.941 14.411 1.00 64.88 93 SER A N 1
ATOM 730 C CA . SER A 1 93 ? 3.746 15.151 15.183 1.00 64.88 93 SER A CA 1
ATOM 731 C C . SER A 1 93 ? 2.650 16.035 14.587 1.00 64.88 93 SER A C 1
ATOM 733 O O . SER A 1 93 ? 2.119 16.893 15.283 1.00 64.88 93 SER A O 1
ATOM 735 N N . ASP A 1 94 ? 2.326 15.854 13.307 1.00 73.50 94 ASP A N 1
ATOM 736 C CA . ASP A 1 94 ? 1.478 16.780 12.554 1.00 73.50 94 ASP A CA 1
ATOM 737 C C . ASP A 1 94 ? 0.046 16.241 12.390 1.00 73.50 94 ASP A C 1
ATOM 739 O O . ASP A 1 94 ? -0.805 16.888 11.775 1.00 73.50 94 ASP A O 1
ATOM 743 N N . SER A 1 95 ? -0.229 15.030 12.888 1.00 78.88 95 SER A N 1
ATOM 744 C CA . SER A 1 95 ? -1.543 14.390 12.780 1.00 78.88 95 SER A CA 1
ATOM 745 C C . SER A 1 95 ? -2.382 14.656 14.028 1.00 78.88 95 SER A C 1
ATOM 747 O O . SER A 1 95 ? -1.957 14.349 15.136 1.00 78.88 95 SER A O 1
ATOM 749 N N . SER A 1 96 ? -3.593 15.193 13.851 1.00 83.31 96 SER A N 1
ATOM 750 C CA . SER A 1 96 ? -4.536 15.373 14.961 1.00 83.31 96 SER A CA 1
ATOM 751 C C . SER A 1 96 ? -5.085 14.034 15.462 1.00 83.31 96 SER A C 1
ATOM 753 O O . SER A 1 96 ? -5.203 13.077 14.690 1.00 83.31 96 SER A O 1
ATOM 755 N N . GLU A 1 97 ? -5.502 13.983 16.731 1.00 85.06 97 GLU A N 1
ATOM 756 C CA . GLU A 1 97 ? -6.182 12.809 17.298 1.00 85.06 97 GLU A CA 1
ATOM 757 C C . GLU A 1 97 ? -7.418 12.405 16.480 1.00 85.06 97 GLU A C 1
ATOM 759 O O . GLU A 1 97 ? -7.624 11.219 16.224 1.00 85.06 97 GLU A O 1
ATOM 764 N N . ASP A 1 98 ? -8.186 13.382 15.988 1.00 88.25 98 ASP A N 1
ATOM 765 C CA . ASP A 1 98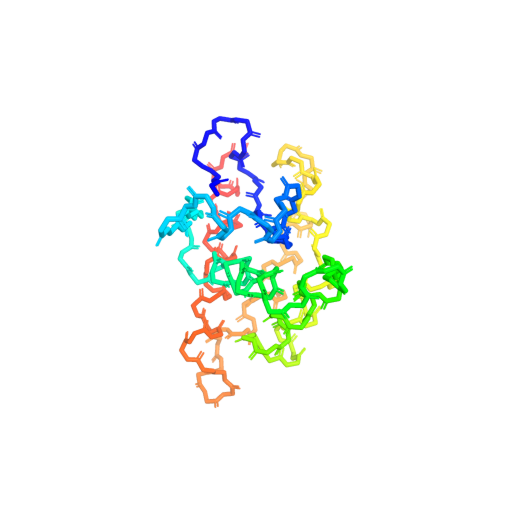 ? -9.343 13.141 15.120 1.00 88.25 98 ASP A CA 1
ATOM 766 C C . ASP A 1 98 ? -8.954 12.468 13.799 1.00 88.25 98 ASP A C 1
ATOM 768 O O . ASP A 1 98 ? -9.656 11.573 13.325 1.00 88.25 98 ASP A O 1
ATOM 772 N N . THR A 1 99 ? -7.813 12.853 13.214 1.00 88.88 99 THR A N 1
ATOM 773 C CA . THR A 1 99 ? -7.297 12.213 11.994 1.00 88.88 99 THR A CA 1
ATOM 774 C C . THR A 1 99 ? -6.923 10.763 12.278 1.00 88.88 99 THR A C 1
ATOM 776 O O . THR A 1 99 ? -7.306 9.870 11.525 1.00 88.88 99 THR A O 1
ATOM 779 N N . ILE A 1 100 ? -6.211 10.511 13.381 1.00 89.06 100 ILE A N 1
ATOM 780 C CA . ILE A 1 100 ? -5.805 9.158 13.786 1.00 89.06 100 ILE A CA 1
ATOM 781 C C . ILE A 1 100 ? -7.037 8.285 14.040 1.00 89.06 100 ILE A C 1
ATOM 783 O O . ILE A 1 100 ? -7.094 7.155 13.556 1.00 89.06 100 ILE A O 1
ATOM 787 N N . LYS A 1 101 ? -8.040 8.810 14.752 1.00 91.19 101 LYS A N 1
ATOM 788 C CA . LYS A 1 101 ? -9.299 8.110 15.025 1.00 91.19 101 LYS A CA 1
ATOM 789 C C . LYS A 1 101 ? -10.062 7.794 13.738 1.00 91.19 101 LYS A C 1
ATOM 791 O O . LYS A 1 101 ? -10.461 6.653 13.543 1.00 91.19 101 LYS A O 1
ATOM 796 N N . SER A 1 102 ? -10.203 8.769 12.842 1.00 92.94 102 SER A N 1
ATOM 797 C CA . SER A 1 102 ? -10.865 8.577 11.546 1.00 92.94 102 SER A CA 1
ATOM 798 C C . SER A 1 102 ? -10.190 7.479 10.719 1.00 92.94 102 SER A C 1
ATOM 800 O O . SER A 1 102 ? -10.858 6.577 10.215 1.00 92.94 102 SER A O 1
ATOM 802 N N . LEU A 1 103 ? -8.854 7.491 10.640 1.00 94.31 103 LEU A N 1
ATOM 803 C CA . LEU A 1 103 ? -8.100 6.436 9.960 1.00 94.31 103 LEU A CA 1
ATOM 804 C C . LEU A 1 103 ? -8.317 5.076 10.630 1.00 94.31 103 LEU A C 1
ATOM 806 O O . LEU A 1 103 ? -8.549 4.088 9.939 1.00 94.31 103 LEU A O 1
ATOM 810 N N . TYR A 1 104 ? -8.297 5.018 11.961 1.00 94.12 104 TYR A N 1
ATOM 811 C CA . TYR A 1 104 ? -8.566 3.782 12.691 1.00 94.12 104 TYR A CA 1
ATOM 812 C C . TYR A 1 104 ? -9.939 3.204 12.319 1.00 94.12 104 TYR A C 1
ATOM 814 O O . TYR A 1 104 ? -10.028 2.041 11.931 1.00 94.12 104 TYR A O 1
ATOM 822 N N . ASP A 1 105 ? -10.989 4.026 12.350 1.00 93.88 105 ASP A N 1
ATOM 823 C CA . ASP A 1 105 ? -12.360 3.616 12.023 1.00 93.88 105 ASP A CA 1
ATOM 824 C C . ASP A 1 105 ? -12.504 3.163 10.560 1.00 93.88 105 ASP A C 1
ATOM 826 O O . ASP A 1 105 ? -13.299 2.271 10.251 1.00 93.88 105 ASP A O 1
ATOM 830 N N . VAL A 1 106 ? -11.739 3.758 9.637 1.00 95.81 106 VAL A N 1
ATOM 831 C CA . VAL A 1 106 ? -11.679 3.317 8.235 1.00 95.81 106 VAL A CA 1
ATOM 832 C C . VAL A 1 106 ? -11.058 1.927 8.134 1.00 95.81 106 VAL A C 1
ATOM 834 O O . VAL A 1 106 ? -11.655 1.047 7.513 1.00 95.81 106 VAL A O 1
ATOM 837 N N . PHE A 1 107 ? -9.886 1.714 8.737 1.00 95.88 107 PHE A N 1
ATOM 838 C CA . PHE A 1 107 ? -9.121 0.482 8.538 1.00 95.88 107 PHE A CA 1
ATOM 839 C C . PHE A 1 107 ? -9.612 -0.700 9.385 1.00 95.88 107 PHE A C 1
ATOM 841 O O . PHE A 1 107 ? -9.471 -1.842 8.949 1.00 95.88 107 PHE A O 1
ATOM 848 N N . ASN A 1 108 ? -10.269 -0.464 10.528 1.00 94.44 108 ASN A N 1
ATOM 849 C CA . ASN A 1 108 ? -10.805 -1.539 11.380 1.00 94.44 108 ASN A CA 1
ATOM 850 C C . ASN A 1 108 ? -11.870 -2.384 10.663 1.00 94.44 108 ASN A C 1
ATOM 852 O O . ASN A 1 108 ? -11.918 -3.599 10.829 1.00 94.44 108 ASN A O 1
ATOM 856 N N . LYS A 1 109 ? -12.648 -1.765 9.766 1.00 93.44 109 LYS A N 1
ATOM 857 C CA . LYS A 1 109 ? -13.688 -2.434 8.960 1.00 93.44 109 LYS A CA 1
ATOM 858 C C . LYS A 1 109 ? -13.158 -3.559 8.070 1.00 93.44 109 LYS A C 1
ATOM 860 O O . LYS A 1 109 ? -13.936 -4.397 7.626 1.00 93.44 109 LYS A O 1
ATOM 865 N N . PHE A 1 110 ? -11.862 -3.554 7.764 1.00 94.31 110 PHE A N 1
ATOM 866 C CA . PHE A 1 110 ? -11.224 -4.569 6.926 1.00 94.31 110 PHE A CA 1
ATOM 867 C C . PHE A 1 110 ? -10.711 -5.769 7.724 1.00 94.31 110 PHE A C 1
ATOM 869 O O . PHE A 1 110 ? -10.260 -6.736 7.122 1.00 94.31 110 PHE A O 1
ATOM 876 N N . ILE A 1 111 ? -10.758 -5.713 9.056 1.00 89.88 111 ILE A N 1
ATOM 877 C CA . ILE A 1 111 ? -10.301 -6.791 9.941 1.00 89.88 111 ILE A CA 1
ATOM 878 C C . ILE A 1 111 ? -11.489 -7.600 10.456 1.00 89.88 111 ILE A C 1
ATOM 880 O O . ILE A 1 111 ? -11.397 -8.820 10.520 1.00 89.88 111 ILE A O 1
ATOM 884 N N . ASP A 1 112 ? -12.597 -6.927 10.777 1.00 82.06 112 ASP A N 1
ATOM 885 C CA . ASP A 1 112 ? -13.746 -7.537 11.459 1.00 82.06 112 ASP A CA 1
ATOM 886 C C . ASP A 1 112 ? -14.530 -8.544 10.588 1.00 82.06 112 ASP A C 1
ATOM 888 O O . ASP A 1 112 ? -15.277 -9.365 11.114 1.00 82.06 112 ASP A O 1
ATOM 892 N N . ASP A 1 113 ? -14.365 -8.500 9.262 1.00 80.31 113 ASP A N 1
ATOM 893 C CA . ASP A 1 113 ? -15.073 -9.362 8.310 1.00 80.31 113 ASP A CA 1
ATOM 894 C C . ASP A 1 113 ? -14.112 -10.346 7.619 1.00 80.31 113 ASP A C 1
ATOM 896 O O . ASP A 1 113 ? -13.613 -10.112 6.513 1.00 80.31 113 ASP A O 1
ATOM 900 N N . GLU A 1 114 ? -13.837 -11.464 8.295 1.00 76.12 114 GLU A N 1
ATOM 901 C CA . GLU A 1 114 ? -12.917 -12.501 7.810 1.00 76.12 114 GLU A CA 1
ATOM 902 C C . GLU A 1 114 ? -13.380 -13.203 6.527 1.00 76.12 114 GLU A C 1
ATOM 904 O O . GLU A 1 114 ? -12.542 -13.753 5.809 1.00 76.12 114 GLU A O 1
ATOM 909 N N . GLN A 1 115 ? -14.683 -13.194 6.229 1.00 81.31 115 GLN A N 1
ATOM 910 C CA . GLN A 1 115 ? -15.219 -13.814 5.015 1.00 81.31 115 GLN A CA 1
ATOM 911 C C . GLN A 1 115 ? -15.087 -12.897 3.795 1.00 81.31 115 GLN A C 1
ATOM 913 O O . GLN A 1 115 ? -14.933 -13.394 2.679 1.00 81.31 115 GLN A O 1
ATOM 918 N N . SER A 1 116 ? -15.111 -11.575 3.989 1.00 88.06 116 SER A N 1
ATOM 919 C CA . SER A 1 116 ? -15.035 -10.603 2.890 1.00 88.06 116 SER A CA 1
ATOM 920 C C . SER A 1 116 ? -13.617 -10.245 2.440 1.00 88.06 116 SER A C 1
ATOM 922 O O . SER A 1 116 ? -13.459 -9.708 1.341 1.00 88.06 116 SER A O 1
ATOM 924 N N . TYR A 1 117 ? -12.589 -10.506 3.255 1.00 93.06 117 TYR A N 1
ATOM 925 C CA . TYR A 1 117 ? -11.207 -10.105 2.962 1.00 93.06 117 TYR A CA 1
ATOM 926 C C . TYR A 1 117 ? -10.227 -11.257 3.138 1.00 93.06 117 TYR A C 1
ATOM 928 O O . TYR A 1 117 ? -10.322 -12.015 4.096 1.00 93.06 117 TYR A O 1
ATOM 936 N N . SER A 1 118 ? -9.243 -11.363 2.247 1.00 94.25 118 SER A N 1
ATOM 937 C CA . SER A 1 118 ? -8.177 -12.362 2.334 1.00 94.25 118 SER A CA 1
ATOM 938 C C . SER A 1 118 ? -7.264 -12.126 3.538 1.00 94.25 118 SER A C 1
ATOM 940 O O . SER A 1 118 ? -7.172 -11.016 4.065 1.00 94.25 118 SER A O 1
ATOM 942 N N . GLU A 1 119 ? -6.527 -13.160 3.947 1.00 94.38 119 GLU A N 1
ATOM 943 C CA . GLU A 1 119 ? -5.534 -13.055 5.023 1.00 94.38 119 GLU A CA 1
ATOM 944 C C . GLU A 1 119 ? -4.526 -11.926 4.768 1.00 94.38 119 GLU A C 1
ATOM 946 O O . GLU A 1 119 ? -4.254 -11.130 5.663 1.00 94.38 119 GLU A O 1
ATOM 951 N N . TYR A 1 120 ? -4.047 -11.788 3.528 1.00 95.38 120 TYR A N 1
ATOM 952 C CA . TYR A 1 120 ? -3.136 -10.710 3.149 1.00 95.38 120 TYR A CA 1
ATOM 953 C C . TYR A 1 120 ? -3.783 -9.323 3.292 1.00 95.38 120 TYR A C 1
ATOM 955 O O . TYR A 1 120 ? -3.182 -8.420 3.872 1.00 95.38 120 TYR A O 1
ATOM 963 N N . GLN A 1 121 ? -5.023 -9.142 2.820 1.00 95.81 121 GLN A N 1
ATOM 964 C CA . GLN A 1 121 ? -5.745 -7.870 2.963 1.00 95.81 121 GLN A CA 1
ATOM 965 C C . GLN A 1 121 ? -5.934 -7.497 4.439 1.00 95.81 121 GLN A C 1
ATOM 967 O O . GLN A 1 121 ? -5.686 -6.353 4.829 1.00 95.81 121 GLN A O 1
ATOM 972 N N . ARG A 1 122 ? -6.300 -8.471 5.279 1.00 95.94 122 ARG A N 1
ATOM 973 C CA . ARG A 1 122 ? -6.392 -8.275 6.732 1.00 95.94 122 ARG A CA 1
ATOM 974 C C . ARG A 1 122 ? -5.029 -7.981 7.350 1.00 95.94 122 ARG A C 1
ATOM 976 O O . ARG A 1 122 ? -4.948 -7.156 8.255 1.00 95.94 122 ARG A O 1
ATOM 983 N N . GLY A 1 123 ? -3.958 -8.609 6.869 1.00 96.69 123 GLY A N 1
ATOM 984 C CA . GLY A 1 123 ? -2.579 -8.337 7.281 1.00 96.69 123 GLY A CA 1
ATOM 985 C C . GLY A 1 123 ? -2.166 -6.891 7.008 1.00 96.69 123 GLY A C 1
ATOM 986 O O . GLY A 1 123 ? -1.682 -6.208 7.909 1.00 96.69 123 GLY A O 1
ATOM 987 N N . VAL A 1 124 ? -2.452 -6.383 5.805 1.00 97.19 124 VAL A N 1
ATOM 988 C CA . VAL A 1 124 ? -2.235 -4.971 5.441 1.00 97.19 124 VAL A CA 1
ATOM 989 C C . VAL A 1 124 ? -3.008 -4.034 6.374 1.00 97.19 124 VAL A C 1
ATOM 991 O O . VAL A 1 124 ? -2.430 -3.097 6.925 1.00 97.19 124 VAL A O 1
ATOM 994 N N . ALA A 1 125 ? -4.303 -4.284 6.590 1.00 96.94 125 ALA A N 1
ATOM 995 C CA . ALA A 1 125 ? -5.123 -3.454 7.474 1.00 96.94 125 ALA A CA 1
ATOM 996 C C . ALA A 1 125 ? -4.619 -3.480 8.930 1.00 96.94 125 ALA A C 1
ATOM 998 O O . ALA A 1 125 ? -4.516 -2.432 9.572 1.00 96.94 125 ALA A O 1
ATOM 999 N N . ASN A 1 126 ? -4.237 -4.657 9.432 1.00 96.31 126 ASN A N 1
ATOM 1000 C CA . ASN A 1 126 ? -3.656 -4.824 10.764 1.00 96.31 126 ASN A CA 1
ATOM 1001 C C . ASN A 1 126 ? -2.341 -4.057 10.929 1.00 96.31 126 ASN A C 1
ATOM 1003 O O . ASN A 1 126 ? -2.131 -3.444 11.973 1.00 96.31 126 ASN A O 1
ATOM 1007 N N . GLU A 1 127 ? -1.467 -4.044 9.922 1.00 96.19 127 GLU A N 1
ATOM 1008 C CA . GLU A 1 127 ? -0.224 -3.266 9.961 1.00 96.19 127 GLU A CA 1
ATOM 1009 C C . GLU A 1 127 ? -0.485 -1.759 10.017 1.00 96.19 127 GLU A C 1
ATOM 1011 O O . GLU A 1 127 ? 0.160 -1.060 10.802 1.00 96.19 127 GLU A O 1
ATOM 1016 N N . ILE A 1 128 ? -1.464 -1.257 9.255 1.00 95.31 128 ILE A N 1
ATOM 1017 C CA . ILE A 1 128 ? -1.883 0.152 9.323 1.00 95.31 128 ILE A CA 1
ATOM 1018 C C . ILE A 1 128 ? -2.408 0.480 10.725 1.00 95.31 128 ILE A C 1
ATOM 1020 O O . ILE A 1 128 ? -2.013 1.488 11.309 1.00 95.31 128 ILE A O 1
ATOM 1024 N N . ILE A 1 129 ? -3.249 -0.376 11.309 1.00 94.81 129 ILE A N 1
ATOM 1025 C CA . ILE A 1 129 ? -3.764 -0.167 12.669 1.00 94.81 129 ILE A CA 1
ATOM 1026 C C . ILE A 1 129 ? -2.658 -0.256 13.719 1.00 94.81 129 ILE A C 1
ATOM 1028 O O . ILE A 1 129 ? -2.617 0.565 14.636 1.00 94.81 129 ILE A O 1
ATOM 1032 N N . GLY A 1 130 ? -1.753 -1.224 13.599 1.00 93.00 130 GLY A N 1
ATOM 1033 C CA . GLY A 1 130 ? -0.592 -1.357 14.473 1.00 93.00 130 GLY A CA 1
ATOM 1034 C C . GLY A 1 130 ? 0.269 -0.099 14.438 1.00 93.00 130 GLY A C 1
ATOM 1035 O O . GLY A 1 130 ? 0.633 0.429 15.490 1.00 93.00 130 GLY A O 1
ATOM 1036 N N . TRP A 1 131 ? 0.503 0.442 13.242 1.00 91.25 131 TRP A N 1
ATOM 1037 C CA . TRP A 1 131 ? 1.173 1.722 13.058 1.00 91.25 131 TRP A CA 1
ATOM 1038 C C . TRP A 1 131 ? 0.399 2.874 13.716 1.00 91.25 131 TRP A C 1
ATOM 1040 O O . TRP A 1 131 ? 0.985 3.591 14.519 1.00 91.25 131 TRP A O 1
ATOM 1050 N N . LEU A 1 132 ? -0.913 3.017 13.494 1.00 90.56 132 LEU A N 1
ATOM 1051 C CA . LEU A 1 132 ? -1.740 4.058 14.136 1.00 90.56 132 LEU A CA 1
ATOM 1052 C C . LEU A 1 132 ? -1.728 3.971 15.674 1.00 90.56 132 LEU A C 1
ATOM 1054 O O . LEU A 1 132 ? -1.673 4.993 16.358 1.00 90.56 132 LEU A O 1
ATOM 1058 N N . ARG A 1 133 ? -1.755 2.758 16.240 1.00 89.38 133 ARG A N 1
ATOM 1059 C CA . ARG A 1 133 ? -1.661 2.533 17.694 1.00 89.38 133 ARG A CA 1
ATOM 1060 C C . ARG A 1 133 ? -0.291 2.922 18.233 1.00 89.38 133 ARG A C 1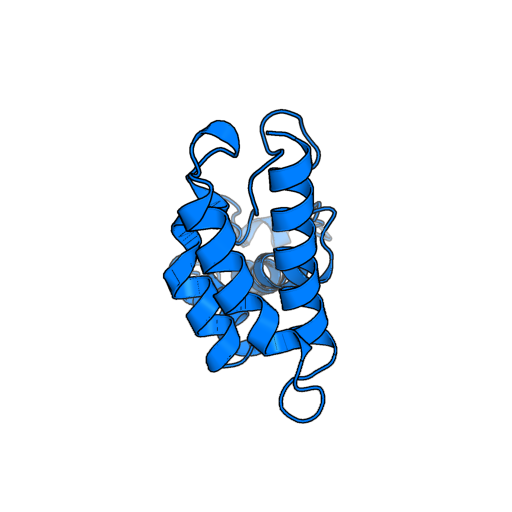
ATOM 1062 O O . ARG A 1 133 ? -0.211 3.582 19.266 1.00 89.38 133 ARG A O 1
ATOM 1069 N N . TRP A 1 134 ? 0.771 2.532 17.532 1.00 84.94 134 TRP A N 1
ATOM 1070 C CA . TRP A 1 134 ? 2.135 2.923 17.878 1.00 84.94 134 TRP A CA 1
ATOM 1071 C C . TRP A 1 134 ? 2.304 4.443 17.839 1.00 84.94 134 TRP A C 1
ATOM 1073 O O . TRP A 1 134 ? 2.898 5.003 18.755 1.00 84.94 134 TRP A O 1
ATOM 1083 N N . MET A 1 135 ? 1.707 5.103 16.840 1.00 79.06 135 MET A N 1
ATOM 1084 C CA . MET A 1 135 ? 1.650 6.562 16.744 1.00 79.06 135 MET A CA 1
ATOM 1085 C C . MET A 1 135 ? 0.976 7.133 17.999 1.00 79.06 135 MET A C 1
ATOM 1087 O O . MET A 1 135 ? 1.609 7.863 18.748 1.00 79.06 135 MET A O 1
ATOM 1091 N N . LYS A 1 136 ? -0.247 6.715 18.342 1.00 76.75 136 LYS A N 1
ATOM 1092 C CA . LYS A 1 136 ? -0.936 7.206 19.553 1.00 76.75 136 LYS A CA 1
ATOM 1093 C C . LYS A 1 136 ? -0.154 6.984 20.862 1.00 76.75 136 LYS A C 1
ATOM 1095 O O . LYS A 1 136 ? -0.258 7.779 21.782 1.00 76.75 136 LYS A O 1
ATOM 1100 N N . GLY A 1 137 ? 0.616 5.902 20.979 1.00 72.12 137 GLY A N 1
ATOM 1101 C CA . GLY A 1 137 ? 1.429 5.629 22.173 1.00 72.12 137 GLY A CA 1
ATOM 1102 C C . GLY A 1 137 ? 2.693 6.491 22.305 1.00 72.12 137 GLY A C 1
ATOM 1103 O O . GLY A 1 137 ? 3.392 6.386 23.312 1.00 72.12 137 GLY A O 1
ATOM 1104 N N . LYS A 1 138 ? 3.028 7.289 21.285 1.00 63.38 138 LYS A N 1
ATOM 1105 C CA . LYS A 1 138 ? 4.213 8.160 21.233 1.00 63.38 138 LYS A CA 1
ATOM 1106 C C . LYS A 1 138 ? 3.884 9.655 21.360 1.00 63.38 138 LYS A C 1
ATOM 1108 O O . LYS A 1 138 ? 4.829 10.440 21.428 1.00 63.38 138 LYS A O 1
ATOM 1113 N N . SER A 1 139 ? 2.600 10.029 21.349 1.00 54.69 139 SER A N 1
ATOM 1114 C CA . SER A 1 139 ? 2.076 11.399 21.516 1.00 54.69 139 SER A CA 1
ATOM 1115 C C . SER A 1 139 ? 1.777 11.661 22.978 1.00 54.69 139 SER A C 1
ATOM 1117 O O . SER A 1 139 ? 2.167 12.742 23.462 1.00 54.69 139 SER A O 1
#

Radius of gyration: 15.83 Å; chains: 1; bounding box: 41×31×43 Å

Sequence (139 aa):
MNDSVYLQGKLQIYSLTGRSYEISEYASGHAVNPMFLPNLSMISLATLNDIYCDGENYSPMRHIKKSLFSLCGDKLGKAIDDNISNFQIKRFSDSSEDTIKSLYDVFNKFIDDEQSYSEYQRGVANEIIGWLRWMKGKS